Protein AF-A0A359ECW4-F1 (afdb_monomer_lite)

pLDDT: mean 92.68, std 5.67, range [55.12, 98.06]

Structure (mmCIF, N/CA/C/O backbone):
data_AF-A0A359ECW4-F1
#
_entry.id   AF-A0A359ECW4-F1
#
loop_
_atom_site.group_PDB
_atom_site.id
_atom_site.type_symbol
_atom_site.label_atom_id
_atom_site.label_alt_id
_atom_site.label_comp_id
_atom_site.label_asym_id
_atom_site.lab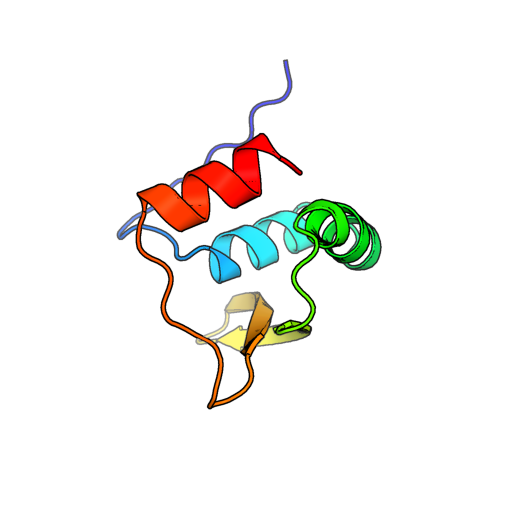el_entity_id
_atom_site.label_seq_id
_atom_site.pdbx_PDB_ins_code
_atom_site.Cartn_x
_atom_site.Cartn_y
_atom_site.Cartn_z
_atom_site.occupancy
_atom_site.B_iso_or_equiv
_atom_site.auth_seq_id
_atom_site.auth_comp_id
_atom_site.auth_asym_id
_atom_site.auth_atom_id
_atom_site.pdbx_PDB_model_num
ATOM 1 N N . MET A 1 1 ? 1.095 21.769 7.159 1.00 55.12 1 MET A N 1
ATOM 2 C CA . MET A 1 1 ? 1.728 20.522 6.677 1.00 55.12 1 MET A CA 1
ATOM 3 C C . MET A 1 1 ? 0.961 19.353 7.280 1.00 55.12 1 MET A C 1
ATOM 5 O O . MET A 1 1 ? 0.742 19.387 8.483 1.00 55.12 1 MET A O 1
ATOM 9 N N . LYS A 1 2 ? 0.469 18.396 6.482 1.00 82.44 2 LYS A N 1
ATOM 10 C CA . LYS A 1 2 ? -0.187 17.180 6.997 1.00 82.44 2 LYS A CA 1
ATOM 11 C C . LYS A 1 2 ? 0.839 16.049 6.933 1.00 82.44 2 LYS A C 1
ATOM 13 O O . LYS A 1 2 ? 1.362 15.796 5.855 1.00 82.44 2 LYS A O 1
ATOM 18 N N . ILE A 1 3 ? 1.169 15.445 8.072 1.00 89.19 3 ILE A N 1
ATOM 19 C CA . ILE A 1 3 ? 2.165 14.370 8.180 1.00 89.19 3 ILE A CA 1
ATOM 20 C C . ILE A 1 3 ? 1.418 13.082 8.524 1.00 89.19 3 ILE A C 1
ATOM 22 O O . ILE A 1 3 ? 0.632 13.074 9.469 1.00 89.19 3 ILE A O 1
ATOM 26 N N . ALA A 1 4 ? 1.670 12.013 7.769 1.00 88.12 4 ALA A N 1
ATOM 27 C CA . ALA A 1 4 ? 1.336 10.655 8.182 1.00 88.12 4 ALA A CA 1
ATOM 28 C C . ALA A 1 4 ? 2.571 10.048 8.860 1.00 88.12 4 ALA A C 1
ATOM 30 O O . ALA A 1 4 ? 3.664 10.093 8.296 1.00 88.12 4 ALA A O 1
ATOM 31 N N . TYR A 1 5 ? 2.405 9.525 10.073 1.00 91.06 5 TYR A N 1
ATOM 32 C CA . TYR A 1 5 ? 3.476 8.912 10.855 1.00 91.06 5 TYR A CA 1
ATOM 33 C C . TYR A 1 5 ? 3.126 7.450 11.128 1.00 91.06 5 TYR A C 1
ATOM 35 O O . TYR A 1 5 ? 2.025 7.158 11.594 1.00 91.06 5 TYR A O 1
ATOM 43 N N . PHE A 1 6 ? 4.060 6.549 10.833 1.00 90.19 6 PHE A N 1
ATOM 44 C CA . PHE A 1 6 ? 3.929 5.125 11.120 1.00 90.19 6 PHE A CA 1
ATOM 45 C C . PHE A 1 6 ? 4.830 4.771 12.302 1.00 90.19 6 PHE A C 1
ATOM 47 O O . PHE A 1 6 ? 6.052 4.826 12.182 1.00 90.19 6 PHE A O 1
ATOM 54 N N . ASP A 1 7 ? 4.221 4.392 13.425 1.00 90.94 7 ASP A N 1
ATOM 55 C CA . ASP 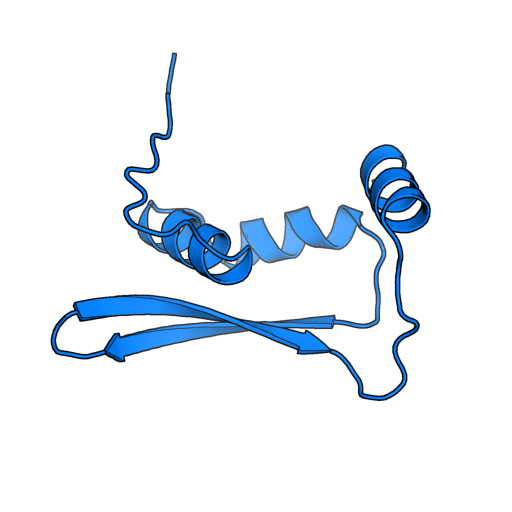A 1 7 ? 4.936 3.819 14.566 1.00 90.94 7 ASP A CA 1
ATOM 56 C C . ASP A 1 7 ? 5.027 2.299 14.388 1.00 90.94 7 ASP A C 1
ATOM 58 O O . ASP A 1 7 ? 4.054 1.570 14.598 1.00 90.94 7 ASP A O 1
ATOM 62 N N . LEU A 1 8 ? 6.166 1.825 13.882 1.00 88.62 8 LEU A N 1
ATOM 63 C CA . LEU A 1 8 ? 6.333 0.440 13.448 1.00 88.62 8 LEU A CA 1
ATOM 64 C C . LEU A 1 8 ? 7.251 -0.323 14.399 1.00 88.62 8 LEU A C 1
ATOM 66 O O . LEU A 1 8 ? 8.451 -0.076 14.448 1.00 88.62 8 LEU A O 1
ATOM 70 N N . ILE A 1 9 ? 6.696 -1.327 15.078 1.00 82.25 9 ILE A N 1
ATOM 71 C CA . ILE A 1 9 ? 7.455 -2.193 15.995 1.00 82.25 9 ILE A CA 1
ATOM 72 C C . ILE A 1 9 ? 8.376 -3.167 15.228 1.00 82.25 9 ILE A C 1
ATOM 74 O O . ILE A 1 9 ? 9.481 -3.452 15.677 1.00 82.25 9 ILE A O 1
ATOM 78 N N . SER A 1 10 ? 7.943 -3.678 14.066 1.00 88.12 10 SER A N 1
ATOM 79 C CA . SER A 1 10 ? 8.680 -4.680 13.265 1.00 88.12 10 SER A CA 1
ATOM 80 C C . SER A 1 10 ? 8.587 -4.429 11.748 1.00 88.12 10 SER A C 1
ATOM 82 O O . SER A 1 10 ? 8.736 -5.348 10.941 1.00 88.12 10 SER A O 1
ATOM 84 N N . GLY A 1 11 ? 8.313 -3.186 11.348 1.00 90.81 11 GLY A N 1
ATOM 85 C CA . GLY A 1 11 ? 8.026 -2.829 9.957 1.00 90.81 11 GLY A CA 1
ATOM 86 C C . GLY A 1 11 ? 6.575 -3.095 9.539 1.00 90.81 11 GLY A C 1
ATOM 87 O O . GLY A 1 11 ? 5.765 -3.609 10.311 1.00 90.81 11 GLY A O 1
ATOM 88 N N . ALA A 1 12 ? 6.252 -2.711 8.303 1.00 92.25 12 ALA A N 1
ATOM 89 C CA . ALA A 1 12 ? 4.966 -2.976 7.676 1.00 92.25 12 ALA A CA 1
ATOM 90 C C . ALA A 1 12 ? 5.164 -3.341 6.199 1.00 92.25 12 ALA A C 1
ATOM 92 O O . ALA A 1 12 ? 5.889 -2.656 5.480 1.00 92.25 12 ALA A O 1
ATOM 93 N N . SER A 1 13 ? 4.525 -4.418 5.747 1.00 94.25 13 SER A N 1
ATOM 94 C CA . SER A 1 13 ? 4.431 -4.761 4.331 1.00 94.25 13 SER A CA 1
ATOM 95 C C . SER A 1 13 ? 3.544 -3.759 3.587 1.00 94.25 13 SER A C 1
ATOM 97 O O . SER A 1 13 ? 2.725 -3.055 4.185 1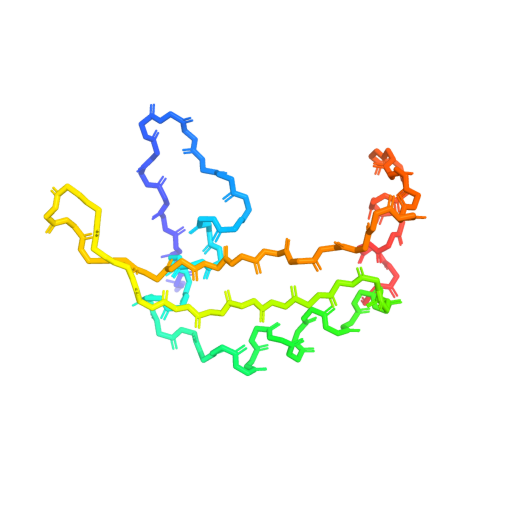.00 94.25 13 SER A O 1
ATOM 99 N N . GLY A 1 14 ? 3.705 -3.688 2.263 1.00 93.88 14 GLY A N 1
ATOM 100 C CA . GLY A 1 14 ? 2.979 -2.724 1.435 1.00 93.88 14 GLY A CA 1
ATOM 101 C C . GLY A 1 14 ? 1.460 -2.833 1.576 1.00 93.88 14 GLY A C 1
ATOM 102 O O . GLY A 1 14 ? 0.789 -1.823 1.750 1.00 93.88 14 GLY A O 1
ATOM 103 N N . ASP A 1 15 ? 0.914 -4.046 1.601 1.00 96.00 15 ASP A N 1
ATOM 104 C CA . ASP A 1 15 ? -0.518 -4.304 1.783 1.00 96.00 15 ASP A CA 1
ATOM 105 C C . ASP A 1 15 ? -1.051 -3.843 3.152 1.00 96.00 15 ASP A C 1
ATOM 107 O O . ASP A 1 15 ? -2.167 -3.325 3.239 1.00 96.00 15 ASP A O 1
ATOM 111 N N . MET A 1 16 ? -0.239 -3.942 4.213 1.00 94.31 16 MET A N 1
ATOM 112 C CA . MET A 1 16 ? -0.580 -3.383 5.525 1.00 94.31 16 MET A CA 1
ATOM 113 C C . MET A 1 16 ? -0.636 -1.852 5.489 1.00 94.31 16 MET A C 1
ATOM 115 O O . MET A 1 16 ? -1.544 -1.266 6.077 1.00 94.31 16 MET A O 1
ATOM 119 N N . ILE A 1 17 ? 0.280 -1.202 4.763 1.00 95.69 17 ILE A N 1
ATOM 120 C CA . ILE A 1 17 ? 0.250 0.256 4.562 1.00 95.69 17 ILE A CA 1
ATOM 121 C C . ILE A 1 17 ? -0.995 0.659 3.764 1.00 95.69 17 ILE A C 1
ATOM 123 O O . ILE A 1 17 ? -1.683 1.602 4.149 1.00 95.69 17 ILE A O 1
ATOM 127 N N . LEU A 1 18 ? -1.337 -0.073 2.698 1.00 96.62 18 LEU A N 1
ATOM 128 C CA . LEU A 1 18 ? -2.557 0.175 1.923 1.00 96.62 18 LEU A CA 1
ATOM 129 C C . LEU A 1 18 ? -3.814 0.070 2.799 1.00 96.62 18 LEU A C 1
ATOM 131 O O . LEU A 1 18 ? -4.673 0.950 2.751 1.00 96.62 18 LEU A O 1
ATOM 135 N N . GLY A 1 19 ? -3.900 -0.967 3.636 1.00 96.44 19 GLY A N 1
ATOM 136 C CA . GLY A 1 19 ? -4.993 -1.133 4.595 1.00 96.44 19 GLY A CA 1
ATOM 137 C C . GLY A 1 19 ? -5.077 0.011 5.606 1.00 96.44 19 GLY A C 1
ATOM 138 O O . GLY A 1 19 ? -6.162 0.542 5.841 1.00 96.44 19 GLY A O 1
ATOM 139 N N . ALA A 1 20 ? -3.935 0.446 6.146 1.00 94.94 20 ALA A N 1
ATOM 140 C CA . ALA A 1 20 ? -3.865 1.567 7.079 1.00 94.94 20 ALA A CA 1
ATOM 141 C C . ALA A 1 20 ? -4.316 2.893 6.445 1.00 94.94 20 ALA A C 1
ATOM 143 O O . ALA A 1 20 ? -5.012 3.672 7.091 1.00 94.94 20 ALA A O 1
ATOM 144 N N . LEU A 1 21 ? -3.970 3.147 5.178 1.00 95.69 21 LEU A N 1
ATOM 145 C CA . LEU A 1 21 ? -4.428 4.337 4.455 1.00 95.69 21 LEU A CA 1
ATOM 146 C C . LEU A 1 21 ? -5.947 4.332 4.251 1.00 95.69 21 LEU A C 1
ATOM 148 O O . LEU A 1 21 ? -6.584 5.374 4.409 1.00 95.69 21 LEU A O 1
ATOM 152 N N . ILE A 1 22 ? -6.532 3.170 3.941 1.00 96.94 22 ILE A N 1
ATOM 153 C CA . ILE A 1 22 ? -7.989 3.030 3.828 1.00 96.94 22 ILE A CA 1
ATOM 154 C C . ILE A 1 22 ? -8.659 3.294 5.181 1.00 96.94 22 ILE A C 1
ATOM 156 O O . ILE A 1 22 ? -9.609 4.073 5.247 1.00 96.94 22 ILE A O 1
ATOM 160 N N . ASP A 1 23 ? -8.127 2.733 6.269 1.00 95.50 23 ASP A N 1
ATOM 161 C CA . ASP A 1 23 ? -8.633 2.988 7.626 1.00 95.50 23 ASP A CA 1
ATOM 162 C C . ASP A 1 23 ? -8.448 4.451 8.066 1.00 95.50 23 ASP A C 1
ATOM 164 O O . ASP A 1 23 ? -9.257 4.971 8.834 1.00 95.50 23 ASP A O 1
ATOM 168 N N . ALA A 1 24 ? -7.446 5.151 7.527 1.00 94.62 24 ALA A N 1
ATOM 169 C CA . ALA A 1 24 ? -7.248 6.588 7.709 1.00 94.62 24 ALA A CA 1
ATOM 170 C C . ALA A 1 24 ? -8.187 7.463 6.847 1.00 94.62 24 ALA A C 1
ATOM 172 O O . ALA A 1 24 ? -8.129 8.692 6.935 1.00 94.62 24 ALA A O 1
ATOM 173 N N . GLY A 1 25 ? -9.059 6.857 6.031 1.00 95.19 25 GLY A N 1
ATOM 174 C CA . GLY A 1 25 ? -10.100 7.539 5.260 1.00 95.19 25 GLY A CA 1
ATOM 175 C C . GLY A 1 25 ? -9.873 7.599 3.748 1.00 95.19 25 GLY A C 1
ATOM 176 O O . GLY A 1 25 ? -10.639 8.274 3.062 1.00 95.19 25 GLY A O 1
ATOM 177 N N . LEU A 1 26 ? -8.857 6.919 3.202 1.00 96.06 26 LEU A N 1
ATOM 178 C CA . LEU A 1 26 ? -8.676 6.805 1.752 1.00 96.06 26 LEU A CA 1
ATOM 179 C C . LEU A 1 26 ? -9.755 5.882 1.150 1.00 96.06 26 LEU A C 1
ATOM 181 O O . LEU A 1 26 ? -9.813 4.704 1.509 1.00 96.06 26 LEU A O 1
ATOM 185 N N . PRO A 1 27 ? -10.583 6.342 0.193 1.00 96.69 27 PRO A N 1
ATOM 186 C CA . PRO A 1 27 ? -11.524 5.454 -0.480 1.00 96.69 27 PRO A CA 1
ATOM 187 C C . P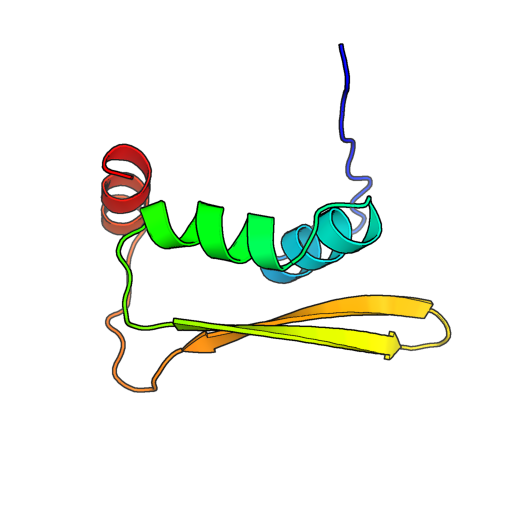RO A 1 27 ? -10.790 4.377 -1.288 1.00 96.69 27 PRO A C 1
ATOM 189 O O . PRO A 1 27 ? -9.858 4.678 -2.037 1.00 96.69 27 PRO A O 1
ATOM 192 N N . ALA A 1 28 ? -11.246 3.125 -1.194 1.00 95.75 28 ALA A N 1
ATOM 193 C CA . ALA A 1 28 ? -10.640 2.000 -1.913 1.00 95.75 28 ALA A CA 1
ATOM 194 C C . ALA A 1 28 ? -10.591 2.229 -3.437 1.00 95.75 28 ALA A C 1
ATOM 196 O O . ALA A 1 28 ? -9.595 1.910 -4.079 1.00 95.75 28 ALA A O 1
ATOM 197 N N . GLU A 1 29 ? -11.620 2.854 -4.010 1.00 95.19 29 GLU A N 1
ATOM 198 C CA . GLU A 1 29 ? -11.668 3.175 -5.443 1.00 95.19 29 GLU A CA 1
ATOM 199 C C . GLU A 1 29 ? -10.634 4.230 -5.855 1.00 95.19 29 GLU A C 1
ATOM 201 O O . GLU A 1 29 ? -10.063 4.153 -6.944 1.00 95.19 29 GLU A O 1
ATOM 206 N N . THR A 1 30 ? -10.324 5.185 -4.973 1.00 96.25 30 THR A N 1
ATOM 207 C CA . THR A 1 30 ? -9.238 6.148 -5.200 1.00 96.25 30 THR A CA 1
ATOM 208 C C . THR A 1 30 ? -7.891 5.436 -5.220 1.00 96.25 30 THR A C 1
ATOM 210 O O . THR A 1 30 ? -7.070 5.715 -6.092 1.00 96.25 30 THR A O 1
ATOM 213 N N . LEU A 1 31 ? -7.679 4.477 -4.312 1.00 94.94 31 LEU A N 1
ATOM 214 C CA . LEU A 1 31 ? -6.474 3.652 -4.308 1.00 94.94 31 LEU A CA 1
ATOM 215 C C . LEU A 1 31 ? -6.345 2.826 -5.599 1.00 94.94 31 LEU A C 1
ATOM 217 O O . LEU A 1 31 ? -5.286 2.845 -6.223 1.00 94.94 31 LEU A O 1
ATOM 221 N N . ARG A 1 32 ? -7.419 2.146 -6.029 1.00 94.19 32 ARG A N 1
ATOM 222 C CA . ARG A 1 32 ? -7.444 1.378 -7.289 1.00 94.19 32 ARG A CA 1
ATOM 223 C C . ARG A 1 32 ? -7.103 2.257 -8.488 1.00 94.19 32 ARG A C 1
ATOM 225 O O . ARG A 1 32 ? -6.255 1.894 -9.296 1.00 94.19 32 ARG A O 1
ATOM 232 N N . SER A 1 33 ? -7.732 3.427 -8.569 1.00 93.31 33 SER A N 1
ATOM 233 C CA . SER A 1 33 ? -7.525 4.377 -9.665 1.00 93.31 33 SER A CA 1
ATOM 234 C C . SER A 1 33 ? -6.095 4.920 -9.688 1.00 93.31 33 SER A C 1
ATOM 236 O O . SER A 1 33 ? -5.511 5.051 -10.757 1.00 93.31 33 SER A O 1
ATOM 238 N N . GLY A 1 34 ? -5.505 5.195 -8.520 1.00 93.69 34 GLY A N 1
ATOM 239 C CA . GLY A 1 34 ? -4.110 5.625 -8.420 1.00 93.69 34 GLY A CA 1
ATOM 240 C C . GLY A 1 34 ? -3.125 4.540 -8.858 1.00 93.69 34 GLY A C 1
ATOM 241 O O . GLY A 1 34 ? -2.191 4.817 -9.602 1.00 93.69 34 GLY A O 1
ATOM 242 N N . LEU A 1 35 ? -3.361 3.287 -8.460 1.00 93.62 35 LEU A N 1
ATOM 243 C CA . LEU A 1 35 ? -2.504 2.162 -8.842 1.00 93.62 35 LEU A CA 1
ATOM 244 C C . LEU A 1 35 ? -2.641 1.767 -10.319 1.00 93.62 35 LEU A C 1
ATOM 246 O O . LEU A 1 35 ? -1.717 1.173 -10.870 1.00 93.62 35 LEU A O 1
ATOM 250 N N . ALA A 1 36 ? -3.736 2.139 -10.989 1.00 92.31 36 ALA A N 1
ATOM 251 C CA . ALA A 1 36 ? -3.887 1.941 -12.431 1.00 92.31 36 ALA A CA 1
ATOM 252 C C . ALA A 1 36 ? -2.812 2.684 -13.253 1.00 92.31 36 ALA A C 1
ATOM 254 O O . ALA A 1 36 ? -2.484 2.251 -14.359 1.00 92.31 36 ALA A O 1
ATOM 255 N N . ALA A 1 37 ? -2.211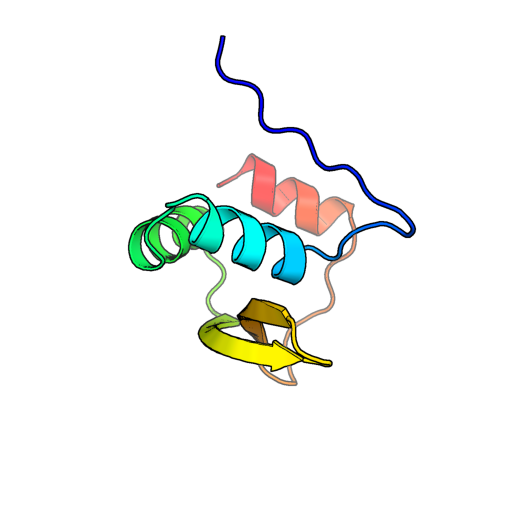 3.750 -12.704 1.00 93.19 37 ALA A N 1
ATOM 256 C CA . ALA A 1 37 ? -1.101 4.474 -13.330 1.00 93.19 37 ALA A CA 1
ATOM 257 C C . ALA A 1 37 ? 0.137 3.590 -13.566 1.00 93.19 37 ALA A C 1
ATOM 259 O O . ALA A 1 37 ? 0.857 3.796 -14.540 1.00 93.19 37 ALA A O 1
ATOM 260 N N . LEU A 1 38 ? 0.312 2.534 -12.757 1.00 93.00 38 LEU A N 1
ATOM 261 C CA . LEU A 1 38 ? 1.396 1.557 -12.909 1.00 93.00 38 LEU A CA 1
ATOM 262 C C . LEU A 1 38 ? 1.303 0.743 -14.210 1.00 93.00 38 LEU A C 1
ATOM 264 O O . LEU A 1 38 ? 2.269 0.081 -14.584 1.00 93.00 38 LEU A O 1
ATOM 268 N N . LYS A 1 39 ? 0.143 0.754 -14.892 1.00 91.19 39 LYS A N 1
ATOM 269 C CA . LYS A 1 39 ? -0.120 0.017 -16.146 1.00 91.19 39 LYS A CA 1
ATOM 270 C C . LYS A 1 39 ? 0.196 -1.483 -16.046 1.00 91.19 39 LYS A C 1
ATOM 272 O O . LYS A 1 39 ? 0.602 -2.111 -17.022 1.00 91.19 39 LYS A O 1
ATOM 277 N N . LEU A 1 40 ? -0.011 -2.068 -14.867 1.00 89.75 40 LEU A N 1
ATOM 278 C CA . LEU A 1 40 ? 0.134 -3.503 -14.637 1.00 89.75 40 LEU A CA 1
ATOM 279 C C . LEU A 1 40 ? -1.241 -4.165 -14.754 1.00 89.75 40 LEU A C 1
ATOM 281 O O . LEU A 1 40 ? -2.155 -3.826 -14.009 1.00 89.75 40 LEU A O 1
ATOM 285 N N . ALA A 1 41 ? -1.382 -5.118 -15.675 1.00 84.88 41 ALA A N 1
ATOM 286 C CA . ALA A 1 41 ? -2.629 -5.862 -15.890 1.00 84.88 41 ALA A CA 1
ATOM 287 C C . ALA A 1 41 ? -2.723 -7.150 -15.047 1.00 84.88 41 ALA A C 1
ATOM 289 O O . ALA A 1 41 ? -3.708 -7.886 -15.123 1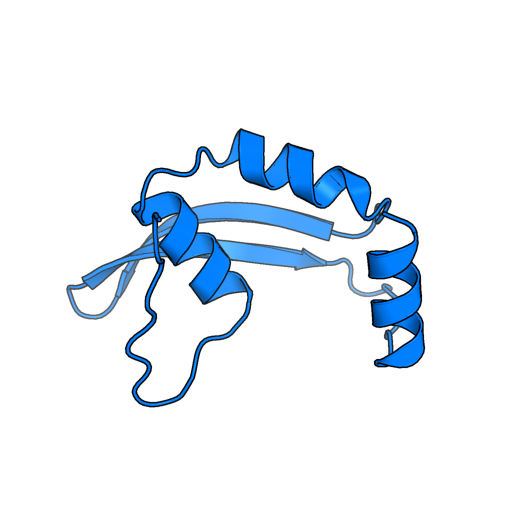.00 84.88 41 ALA A O 1
ATOM 290 N N . ASP A 1 42 ? -1.683 -7.436 -14.264 1.00 88.56 42 ASP A N 1
ATOM 291 C CA . ASP A 1 42 ? -1.439 -8.767 -13.707 1.00 88.56 42 ASP A CA 1
ATOM 292 C C . ASP A 1 42 ? -1.838 -8.901 -12.233 1.00 88.56 42 ASP A C 1
ATOM 294 O O . ASP A 1 42 ? -1.517 -9.909 -11.598 1.00 88.56 42 ASP A O 1
ATOM 298 N N . PHE A 1 43 ? -2.508 -7.888 -11.675 1.00 92.25 43 PHE A N 1
ATOM 299 C CA . PHE A 1 43 ? -2.951 -7.907 -10.289 1.00 92.25 43 PHE A CA 1
ATOM 300 C C . PHE A 1 43 ? -4.363 -7.343 -10.105 1.00 92.25 43 PHE A C 1
ATOM 302 O O . PHE A 1 43 ? -4.831 -6.517 -10.886 1.00 92.25 43 PHE A O 1
ATOM 309 N N . ASP A 1 44 ? -5.013 -7.765 -9.025 1.00 92.25 44 ASP A N 1
ATOM 310 C CA . ASP A 1 44 ? -6.229 -7.158 -8.485 1.00 92.25 44 ASP A CA 1
ATOM 311 C C . ASP A 1 44 ? -6.074 -6.945 -6.971 1.00 92.25 44 ASP A C 1
ATOM 313 O O . ASP A 1 44 ? -5.211 -7.534 -6.317 1.00 92.25 44 ASP A O 1
ATOM 317 N N . LEU A 1 45 ? -6.910 -6.083 -6.401 1.00 95.06 45 LEU A N 1
ATOM 318 C CA . LEU A 1 45 ? -6.991 -5.844 -4.968 1.00 95.06 45 LEU A CA 1
ATOM 319 C C . LEU A 1 45 ? -8.294 -6.407 -4.414 1.00 95.06 45 LEU A C 1
ATOM 321 O O . LEU A 1 45 ? -9.383 -6.050 -4.865 1.00 95.06 45 LEU A O 1
ATOM 325 N N . GLN A 1 46 ? -8.206 -7.188 -3.345 1.00 97.00 46 GLN A N 1
ATOM 326 C CA . GLN A 1 46 ? -9.348 -7.459 -2.478 1.00 97.00 46 GLN A CA 1
ATOM 327 C C . GLN A 1 46 ? -9.229 -6.644 -1.199 1.00 97.00 46 GLN A C 1
ATOM 329 O O . GLN A 1 46 ? -8.256 -6.760 -0.462 1.00 97.00 46 GLN A O 1
ATOM 334 N N . VAL A 1 47 ? -10.248 -5.835 -0.919 1.00 97.75 47 VAL A N 1
ATOM 335 C CA . VAL A 1 47 ? -10.323 -5.014 0.291 1.00 97.75 47 VAL A CA 1
ATOM 336 C C . VAL A 1 47 ? -11.441 -5.556 1.162 1.00 97.75 47 VAL A C 1
ATOM 338 O O . VAL A 1 47 ? -12.589 -5.644 0.728 1.00 97.75 47 VAL A O 1
ATOM 341 N N . ARG A 1 48 ? -11.117 -5.931 2.398 1.00 97.62 48 ARG A N 1
ATOM 342 C CA . ARG A 1 48 ? -12.089 -6.488 3.343 1.00 97.62 48 ARG A CA 1
ATOM 343 C C . ARG A 1 48 ? -11.761 -6.109 4.776 1.00 97.62 48 ARG A C 1
ATOM 345 O O . ARG A 1 48 ? -10.598 -5.988 5.156 1.00 97.62 48 ARG A O 1
ATOM 352 N N . ARG A 1 49 ? -12.799 -5.981 5.600 1.00 97.50 49 ARG A N 1
ATOM 353 C CA . ARG A 1 49 ? -12.636 -5.870 7.051 1.00 97.50 49 ARG A CA 1
ATOM 354 C C . ARG A 1 49 ? -12.255 -7.224 7.629 1.00 97.50 49 ARG A C 1
ATOM 356 O O . ARG A 1 49 ? -12.857 -8.241 7.292 1.00 97.50 49 ARG A O 1
ATOM 363 N N . VAL A 1 50 ? -11.275 -7.223 8.520 1.00 97.25 50 VAL A N 1
ATOM 364 C CA . VAL A 1 50 ? -10.864 -8.401 9.282 1.00 97.25 50 VAL A CA 1
ATOM 365 C C . VAL A 1 50 ? -10.830 -8.070 10.765 1.00 97.25 50 VAL A C 1
ATOM 367 O O . VAL A 1 50 ? -10.552 -6.937 11.151 1.00 97.25 50 VAL A O 1
ATOM 370 N N . ASN A 1 51 ? -11.088 -9.074 11.598 1.00 96.75 51 ASN A N 1
ATOM 371 C CA . ASN A 1 51 ? -10.776 -9.032 13.019 1.00 96.75 51 ASN A CA 1
ATOM 372 C C . ASN A 1 51 ? -9.688 -10.074 13.285 1.00 96.75 51 ASN A C 1
ATOM 374 O O . ASN A 1 51 ? -9.890 -11.259 13.017 1.00 96.75 51 ASN A O 1
ATOM 378 N N . LYS A 1 52 ? -8.522 -9.633 13.755 1.00 91.88 52 LYS A N 1
ATOM 379 C CA . LYS A 1 52 ? -7.409 -10.506 14.134 1.00 91.88 52 LYS A CA 1
ATOM 380 C C . LYS A 1 52 ? -7.031 -10.220 15.574 1.00 91.88 52 LYS A C 1
ATOM 382 O O . LYS A 1 52 ? -6.671 -9.094 15.897 1.00 91.88 52 LYS A O 1
ATOM 387 N N . ASN A 1 53 ? -7.088 -11.240 16.427 1.00 93.12 53 ASN A N 1
ATOM 388 C CA . ASN A 1 53 ? -6.730 -11.132 17.846 1.00 93.12 53 ASN A CA 1
ATOM 389 C C . ASN A 1 53 ? -7.448 -9.973 18.572 1.00 93.12 53 ASN A C 1
ATOM 391 O O . ASN A 1 53 ? -6.859 -9.319 19.424 1.00 93.12 53 ASN A O 1
ATOM 395 N N . GLY A 1 54 ? -8.704 -9.687 18.205 1.00 94.81 54 GLY A N 1
ATOM 396 C CA . GLY A 1 54 ? -9.494 -8.594 18.782 1.00 94.81 54 GLY A CA 1
ATOM 397 C C . GLY A 1 54 ? -9.309 -7.234 18.102 1.00 94.81 54 GLY A C 1
ATOM 398 O O . GLY A 1 54 ? -10.065 -6.310 18.393 1.00 94.81 54 GLY A O 1
ATOM 399 N N . PHE A 1 55 ? -8.371 -7.104 17.161 1.00 91.31 55 PHE A N 1
ATOM 400 C CA . PHE A 1 55 ? -8.133 -5.870 16.418 1.00 91.31 55 PHE A CA 1
ATOM 401 C C . PHE A 1 55 ? -8.874 -5.884 15.087 1.00 91.31 55 PHE A C 1
ATOM 403 O O . PHE A 1 55 ? -8.667 -6.760 14.244 1.00 91.31 55 PHE A O 1
ATOM 410 N N . SER A 1 56 ? -9.737 -4.889 14.898 1.00 95.50 56 SER A N 1
ATOM 411 C CA . SER A 1 56 ? -10.453 -4.671 13.646 1.00 95.50 56 SER A CA 1
ATOM 412 C C . SER A 1 56 ? -9.579 -3.830 12.713 1.00 95.50 56 SER A C 1
ATOM 414 O O . SER A 1 56 ? -9.274 -2.687 13.040 1.00 95.50 56 SER A O 1
ATOM 416 N N . ALA A 1 57 ? -9.223 -4.360 11.543 1.00 95.44 57 ALA A N 1
ATOM 417 C CA . ALA A 1 57 ? -8.391 -3.674 10.550 1.00 95.44 57 ALA A CA 1
ATOM 418 C C . ALA A 1 57 ? -8.888 -3.916 9.118 1.00 95.44 57 ALA A C 1
ATOM 420 O O . ALA A 1 57 ? -9.636 -4.866 8.854 1.00 95.44 57 ALA A O 1
ATOM 421 N N . THR A 1 58 ? -8.487 -3.050 8.188 1.00 97.75 58 THR A N 1
ATOM 422 C CA . THR A 1 58 ? -8.713 -3.275 6.761 1.00 97.75 58 THR A CA 1
ATOM 423 C C . THR A 1 58 ? -7.565 -4.112 6.241 1.00 97.75 58 THR A C 1
ATOM 425 O O . THR A 1 58 ? -6.402 -3.725 6.317 1.00 97.75 58 THR A O 1
ATOM 428 N N . LYS A 1 59 ? -7.902 -5.285 5.713 1.00 97.44 59 LYS A N 1
ATOM 429 C CA . LYS A 1 59 ? -6.958 -6.137 5.015 1.00 97.44 59 LYS A CA 1
ATOM 430 C C . LYS A 1 59 ? -7.092 -5.892 3.519 1.00 97.44 59 LYS A C 1
ATOM 432 O O . LYS A 1 59 ? -8.187 -6.011 2.965 1.00 97.44 59 LYS A O 1
ATOM 437 N N . VAL A 1 60 ? -5.965 -5.568 2.901 1.00 98.06 60 VAL A N 1
ATOM 438 C CA . VAL A 1 60 ? -5.809 -5.520 1.452 1.00 98.06 60 VAL A CA 1
ATOM 439 C C . VAL A 1 60 ? -5.056 -6.779 1.050 1.00 98.06 60 VAL A C 1
ATOM 441 O O . VAL A 1 60 ? -3.977 -7.037 1.560 1.00 98.06 60 VAL A O 1
ATOM 444 N N . ASP A 1 61 ? -5.642 -7.599 0.191 1.00 97.06 61 ASP A N 1
ATOM 445 C CA . ASP A 1 61 ? -4.959 -8.720 -0.448 1.00 97.06 61 ASP A CA 1
ATOM 446 C C . ASP A 1 61 ? -4.605 -8.287 -1.880 1.00 97.06 61 ASP A C 1
ATOM 448 O O . ASP A 1 61 ? -5.492 -7.887 -2.637 1.00 97.06 61 ASP A O 1
ATOM 452 N N . VAL A 1 62 ? -3.319 -8.346 -2.242 1.00 94.94 62 VAL A N 1
ATOM 453 C CA . VAL A 1 62 ? -2.854 -8.142 -3.624 1.00 94.94 62 VAL A CA 1
ATOM 454 C C . VAL A 1 62 ? -2.844 -9.503 -4.306 1.00 94.94 62 VAL A C 1
ATOM 456 O O . VAL A 1 62 ? -2.011 -10.354 -4.001 1.00 94.94 62 VAL A O 1
ATOM 459 N N . LEU A 1 63 ? -3.811 -9.724 -5.187 1.00 94.19 63 LEU A N 1
ATOM 460 C CA . LEU A 1 63 ? -3.973 -10.974 -5.912 1.00 94.19 63 LEU A CA 1
ATOM 461 C C . LEU A 1 63 ? -3.198 -10.876 -7.219 1.00 94.19 63 LEU A C 1
ATOM 463 O O . LEU A 1 63 ? -3.499 -10.012 -8.034 1.00 94.19 63 LEU A O 1
ATOM 467 N N . VAL A 1 64 ? -2.220 -11.753 -7.415 1.00 92.12 64 VAL A N 1
ATOM 468 C CA . VAL A 1 64 ? -1.435 -11.869 -8.652 1.00 92.12 64 VAL A CA 1
ATOM 469 C C . VAL A 1 64 ? -1.679 -13.234 -9.284 1.00 92.12 64 VAL A C 1
ATOM 471 O O . VAL A 1 64 ? -2.029 -14.183 -8.582 1.00 92.12 64 VAL A O 1
ATOM 474 N N . LYS A 1 65 ? -1.527 -13.334 -10.606 1.00 87.56 65 LYS A N 1
ATOM 475 C CA . LYS A 1 65 ? -1.571 -14.630 -11.301 1.00 87.56 65 LYS A CA 1
ATOM 476 C C . LYS A 1 65 ? -0.293 -15.436 -11.020 1.00 87.56 65 LYS A C 1
ATOM 478 O O . LYS A 1 65 ? 0.735 -14.866 -10.659 1.00 87.56 65 LYS A O 1
ATOM 483 N N . ASP A 1 66 ? -0.351 -16.751 -11.207 1.00 82.38 66 ASP A N 1
ATOM 484 C CA . ASP A 1 66 ? 0.784 -17.647 -10.928 1.00 82.38 66 ASP A CA 1
ATOM 485 C C . ASP A 1 66 ? 1.943 -17.500 -11.936 1.00 82.38 66 ASP A C 1
ATOM 487 O O . ASP A 1 66 ? 3.071 -17.888 -11.647 1.00 82.38 66 ASP A O 1
ATOM 491 N N . ASP A 1 67 ? 1.684 -16.935 -13.118 1.00 85.06 67 ASP A N 1
ATOM 492 C CA . ASP A 1 67 ? 2.625 -16.803 -14.237 1.00 85.06 67 ASP A CA 1
ATOM 493 C C . ASP A 1 67 ? 3.233 -15.395 -14.379 1.00 85.06 67 ASP A C 1
ATOM 495 O O . ASP A 1 67 ? 3.852 -15.072 -15.396 1.00 85.06 67 ASP A O 1
ATOM 499 N N . VAL A 1 68 ? 3.073 -14.541 -13.365 1.00 84.75 68 VAL A N 1
ATOM 500 C CA . VAL A 1 68 ? 3.578 -13.164 -13.405 1.00 84.75 68 VAL A CA 1
ATOM 501 C C . VAL A 1 68 ? 5.102 -13.159 -13.257 1.00 84.75 68 VAL A C 1
ATOM 503 O O . VAL A 1 68 ? 5.624 -13.748 -12.308 1.00 84.75 68 VAL A O 1
ATOM 506 N N . PRO A 1 69 ? 5.841 -12.470 -14.147 1.00 86.62 69 PRO A N 1
ATOM 507 C CA . PRO A 1 69 ? 7.293 -12.419 -14.067 1.00 86.62 69 PRO A CA 1
ATOM 508 C C . PRO A 1 69 ? 7.751 -11.753 -12.769 1.00 86.62 69 PRO A C 1
ATOM 510 O O . PRO A 1 69 ? 7.208 -10.721 -12.351 1.00 86.62 69 PRO A O 1
ATOM 513 N N . GLU A 1 70 ? 8.800 -12.311 -12.163 1.00 90.19 70 GLU A N 1
ATOM 514 C CA . GLU A 1 70 ? 9.487 -11.640 -11.069 1.00 90.19 70 GLU A CA 1
ATOM 515 C C . GLU A 1 70 ? 10.080 -10.314 -11.559 1.00 90.19 70 GLU A C 1
ATOM 517 O O . GLU A 1 70 ? 10.577 -10.193 -12.683 1.00 90.19 70 GLU A O 1
ATOM 522 N N . ARG A 1 71 ? 9.987 -9.288 -10.712 1.00 91.69 71 ARG A N 1
ATOM 523 C CA . ARG A 1 71 ? 10.540 -7.966 -10.994 1.00 91.69 71 ARG A CA 1
ATOM 524 C C . ARG A 1 71 ? 11.575 -7.645 -9.929 1.00 91.69 71 ARG A C 1
ATOM 526 O O . ARG A 1 71 ? 11.252 -7.560 -8.748 1.00 91.69 71 ARG A O 1
ATOM 533 N N . HIS A 1 72 ? 12.813 -7.440 -10.347 1.00 96.31 72 HIS A N 1
ATOM 534 C CA . HIS A 1 72 ? 13.864 -6.914 -9.490 1.00 96.31 72 HIS A CA 1
ATOM 535 C C . HIS A 1 72 ? 13.756 -5.393 -9.373 1.00 96.31 72 HIS A C 1
ATOM 537 O O . HIS A 1 72 ? 13.097 -4.724 -10.172 1.00 96.31 72 HIS A O 1
ATOM 543 N N . LEU A 1 73 ? 14.461 -4.831 -8.392 1.00 97.19 73 LEU A N 1
ATOM 544 C CA . LEU A 1 73 ? 14.410 -3.406 -8.067 1.00 97.19 73 LEU A CA 1
ATOM 545 C C . LEU A 1 73 ? 14.547 -2.460 -9.283 1.00 97.19 73 LEU A C 1
ATOM 547 O O . LEU A 1 73 ? 13.728 -1.549 -9.378 1.00 97.19 73 LEU A O 1
ATOM 551 N N . PRO A 1 74 ? 15.475 -2.661 -10.246 1.00 97.25 74 PRO A N 1
ATOM 552 C CA . PRO A 1 74 ? 15.578 -1.762 -11.401 1.00 97.25 74 PRO A CA 1
ATOM 553 C C . PRO A 1 74 ? 14.313 -1.734 -12.270 1.00 97.25 74 PRO A C 1
ATOM 555 O O . PRO A 1 74 ? 13.939 -0.687 -12.789 1.00 97.25 74 PRO A O 1
ATOM 558 N N . GLN A 1 75 ? 13.634 -2.877 -12.407 1.00 95.19 75 GLN A N 1
ATOM 559 C CA . GLN A 1 75 ? 12.389 -2.984 -13.171 1.00 95.19 75 GLN A CA 1
ATOM 560 C C . GLN A 1 75 ? 11.233 -2.320 -12.420 1.00 95.19 75 GLN A C 1
ATOM 562 O O . GLN A 1 75 ? 10.428 -1.626 -13.032 1.00 95.19 75 GLN A O 1
ATOM 567 N N . ILE A 1 76 ? 11.172 -2.497 -11.094 1.00 94.19 76 ILE A N 1
ATOM 568 C CA . ILE A 1 76 ? 10.172 -1.842 -10.239 1.00 94.19 76 ILE A CA 1
ATOM 569 C C . ILE A 1 76 ? 10.325 -0.320 -10.317 1.00 94.19 76 ILE A C 1
ATOM 571 O O . ILE A 1 76 ? 9.338 0.380 -10.524 1.00 94.19 76 ILE A O 1
ATOM 575 N N . GLN A 1 77 ? 11.555 0.188 -10.210 1.00 96.81 77 GLN A N 1
ATOM 576 C CA . GLN A 1 77 ? 11.824 1.622 -10.295 1.00 96.81 77 GLN A CA 1
ATOM 577 C C . GLN A 1 77 ? 11.412 2.190 -11.657 1.00 96.81 77 GLN A C 1
ATOM 579 O O . GLN A 1 77 ? 10.716 3.197 -11.709 1.00 96.81 77 GLN A O 1
ATOM 584 N N . ALA A 1 78 ? 11.758 1.503 -12.751 1.00 95.81 78 ALA A N 1
ATOM 585 C CA . ALA A 1 78 ? 11.367 1.924 -14.093 1.00 95.81 78 ALA A CA 1
ATOM 586 C C . ALA A 1 78 ? 9.842 2.008 -14.267 1.00 95.81 78 ALA A C 1
ATOM 588 O O . ALA A 1 78 ? 9.364 2.924 -14.926 1.00 95.81 78 ALA A O 1
ATOM 589 N N . ILE A 1 79 ? 9.079 1.085 -13.668 1.00 94.44 79 ILE A N 1
ATOM 590 C CA . ILE A 1 79 ? 7.611 1.148 -13.671 1.00 94.44 79 ILE A CA 1
ATOM 591 C C . ILE A 1 79 ? 7.142 2.400 -12.928 1.00 94.44 79 ILE A C 1
ATOM 593 O O . ILE A 1 79 ? 6.364 3.171 -13.481 1.00 94.44 79 ILE A O 1
ATOM 597 N N . ILE A 1 80 ? 7.638 2.623 -11.708 1.00 94.06 80 ILE A N 1
ATOM 598 C CA . ILE A 1 80 ? 7.241 3.764 -10.869 1.00 94.06 80 ILE A CA 1
ATOM 599 C C . ILE A 1 80 ? 7.550 5.098 -11.563 1.00 94.06 80 ILE A C 1
ATOM 601 O O . ILE A 1 80 ? 6.694 5.974 -11.585 1.00 94.06 80 ILE A O 1
ATOM 605 N N . ASP A 1 81 ? 8.726 5.237 -12.175 1.00 95.75 81 ASP A N 1
ATOM 606 C CA . ASP A 1 81 ? 9.157 6.480 -12.832 1.00 95.75 81 ASP A CA 1
ATOM 607 C C . ASP A 1 81 ? 8.381 6.787 -14.129 1.00 95.75 81 ASP A C 1
ATOM 609 O O . ASP A 1 81 ? 8.386 7.922 -14.604 1.00 95.75 81 ASP A O 1
ATOM 613 N N . GLN A 1 82 ? 7.733 5.780 -14.726 1.00 91.81 82 GLN A N 1
ATOM 614 C CA . GLN A 1 82 ? 6.958 5.886 -15.974 1.00 91.81 82 GLN A CA 1
ATOM 615 C C . GLN A 1 82 ? 5.434 5.934 -15.752 1.00 91.81 82 GLN A C 1
ATOM 617 O O . GLN A 1 82 ? 4.663 5.931 -16.728 1.00 91.81 82 GLN A O 1
ATOM 622 N N . SER A 1 83 ? 5.010 5.917 -14.486 1.00 86.69 83 SER A N 1
ATOM 623 C CA . SER A 1 83 ? 3.606 5.909 -14.060 1.00 86.69 83 SER A CA 1
ATOM 624 C C . SER A 1 83 ? 3.017 7.309 -13.954 1.00 86.69 83 SER A C 1
ATOM 626 O O . SER A 1 83 ? 3.729 8.228 -13.497 1.00 86.69 83 SER A O 1
#

Sequence (83 aa):
MKIAYFDLISGASGDMILGALIDAGLPAETLRSGLAALKLADFDLQVRRVNKNGFSATKVDVLVKDDVPERHLPQIQAIIDQS

Radius of gyration: 14.48 Å; chains: 1; bounding box: 28×38×35 Å

Secondary structure (DSSP, 8-state):
--------SS---HHHHHHHHHHTT--HHHHHHHHGGG---SEEEEEEEEEETTEEEEEEEEEE-TTPPP--HHHHHHHHHT-

Foldseek 3Di:
DDDDDDPDPPDDDPQQVVFVVVVVPDDPVNVVVVCVLLVDPFWDWDWDWDADPNDITIGIDIDGDPPDDDDDPVRVVVSVVND